Protein AF-A0A1N6TNN4-F1 (afdb_monomer)

Radius of gyration: 16.52 Å; Cα contacts (8 Å, |Δi|>4): 179; chains: 1; bounding box: 37×33×43 Å

Mean predicted aligned error: 4.68 Å

Solvent-accessible surface area (backbone atoms only — not comparable to full-atom values): 7191 Å² total; per-residue (Å²): 143,81,78,64,74,83,73,49,86,51,50,74,44,48,71,72,41,24,65,36,68,74,58,46,56,56,52,49,55,52,47,21,44,33,52,50,41,47,74,76,40,75,82,62,83,63,45,71,70,60,47,71,63,55,61,88,87,60,91,59,61,33,32,35,39,32,21,47,38,13,50,63,27,62,56,79,75,65,85,91,74,52,98,75,72,57,59,69,63,83,46,80,81,63,25,68,29,67,71,68,37,63,85,58,94,43,99,47,40,60,28,37,35,59,71,50,74,90,127

InterPro domains:
  IPR016288 1, 4-beta cellobiohydrolase [PF01341] (3-117)
  IPR016288 1, 4-beta cellobiohydrolase [PR00733] (8-18)
  IPR016288 1, 4-beta cellobiohydrolase [PR00733] (61-74)
  IPR016288 1, 4-beta cellobiohydrolase [PR00733] (85-105)
  IPR016288 1, 4-beta cellobiohydrolase [PR00733] (109-119)
  IPR016288 1, 4-beta cellobiohydrolase [PTHR34876] (3-117)
  IPR036434 1, 4-beta cellobiohydrolase superfamily [G3DSA:3.20.20.40] (1-118)
  IPR036434 1, 4-beta cellobiohydrolase superfamily [SSF51989] (3-117)

Foldseek 3Di:
DPDDVVPDLAEEDQQLFAAAPVVCLVVRLLVQLVVVCCVVPVVDPSDPVSSVPPDPPPPTRAYEYAQQFHQPHFDDDPPPPDPDQPRSPPHPDTDRGDDWDCPPVHPRHRIHYNNDDDD

Secondary structure (DSSP, 8-state):
--SSGGG-SEEEE-TT----HHHHHHHHHHHHHHHHHHHH-TT----HHHHHTSPTT--PPEEEEE-SS-TT-S--PPTTT-SS--TTSS-SSPPP-SPSBS--S-SSEEEEE--SPP-

Nearest PDB structures (foldseek):
  6fao-assembly1_A  TM=8.225E-01  e=4.804E-06  metagenome
  3rpt-assembly1_X  TM=8.140E-01  e=1.144E-05  Thermobifida fusca
  2bod-assembly1_X  TM=8.099E-01  e=1.001E-05  Thermobifida fusca
  2bof-assembly1_X  TM=8.111E-01  e=1.495E-05  Thermobifida fusca
  2boe-assembly1_X  TM=8.139E-01  e=1.598E-05  Thermobifida fusca

Sequence (119 aa):
MKGQVKRADGFYLNVADFQQTEELLRYEESLSRCLYLKTSDRASTCTGAELDAVPTGTPLTHFVIDTSRNGKGVWQPPEGKYADPQIWCKPPGPGVGRRPTTDTSNELADAFLWLRPRA

Structure (mmCIF, N/CA/C/O backbone):
data_AF-A0A1N6TNN4-F1
#
_entry.id   AF-A0A1N6TNN4-F1
#
loop_
_atom_site.group_PDB
_atom_site.id
_atom_site.type_symbol
_atom_site.label_atom_id
_atom_site.label_alt_id
_atom_site.label_comp_id
_atom_site.label_asym_id
_atom_site.label_entity_id
_atom_site.label_seq_id
_atom_site.pdbx_PDB_ins_code
_atom_site.Cartn_x
_atom_site.Cartn_y
_atom_site.Cartn_z
_atom_site.occupancy
_atom_site.B_iso_or_equiv
_atom_site.auth_seq_id
_atom_site.auth_comp_id
_atom_site.auth_asym_id
_atom_site.auth_atom_id
_atom_site.pdbx_PDB_model_num
ATOM 1 N N . MET A 1 1 ? -16.379 13.270 5.181 1.00 50.28 1 MET A N 1
ATOM 2 C CA . MET A 1 1 ? -16.333 11.789 5.162 1.00 50.28 1 MET A CA 1
ATOM 3 C C . MET A 1 1 ? -17.141 11.228 6.339 1.00 50.28 1 MET A C 1
ATOM 5 O O . MET A 1 1 ? -16.584 10.961 7.395 1.00 50.28 1 MET A O 1
ATOM 9 N N . LYS A 1 2 ? -18.475 11.138 6.232 1.00 46.00 2 LYS A N 1
ATOM 10 C CA . LYS A 1 2 ? -19.334 10.559 7.286 1.00 46.00 2 LYS A CA 1
ATOM 11 C C . LYS A 1 2 ? -19.999 9.287 6.741 1.00 46.00 2 LYS A C 1
ATOM 13 O O . LYS A 1 2 ? -20.636 9.337 5.698 1.00 46.00 2 LYS A O 1
ATOM 18 N N . GLY A 1 3 ? -19.814 8.164 7.436 1.00 53.44 3 GLY A N 1
ATOM 19 C CA . GLY A 1 3 ? -20.635 6.950 7.315 1.00 53.44 3 GLY A CA 1
ATOM 20 C C . GLY A 1 3 ? -20.102 5.810 6.440 1.00 53.44 3 GLY A C 1
ATOM 21 O O . GLY A 1 3 ? -20.225 4.661 6.840 1.00 53.44 3 GLY A O 1
ATOM 22 N N . GLN A 1 4 ? -19.501 6.080 5.278 1.00 64.44 4 GLN A N 1
ATOM 23 C CA . GLN A 1 4 ? -19.314 5.010 4.281 1.00 64.44 4 GLN A CA 1
ATOM 24 C C . GLN A 1 4 ? -18.076 4.127 4.491 1.00 64.44 4 GLN A C 1
ATOM 26 O O . GLN A 1 4 ? -18.184 2.920 4.311 1.00 64.44 4 GLN A O 1
ATOM 31 N N . VAL A 1 5 ? -16.943 4.694 4.924 1.00 75.50 5 VAL A N 1
ATOM 32 C CA . VAL A 1 5 ? -15.687 3.935 5.123 1.00 75.50 5 VAL A CA 1
ATOM 33 C C . VAL A 1 5 ? -15.833 2.854 6.196 1.00 75.50 5 VAL A C 1
ATOM 35 O O . VAL A 1 5 ? -15.261 1.787 6.059 1.00 75.50 5 VAL A O 1
ATOM 38 N N . LYS A 1 6 ? -16.679 3.071 7.213 1.00 76.94 6 LYS A N 1
ATOM 39 C CA . LYS A 1 6 ? -16.939 2.076 8.269 1.00 76.94 6 LYS A CA 1
ATOM 40 C C . LYS A 1 6 ? -17.654 0.807 7.779 1.00 76.94 6 LYS A C 1
ATOM 42 O O . LYS A 1 6 ? -17.812 -0.116 8.563 1.00 76.94 6 LYS A O 1
ATOM 47 N N . ARG A 1 7 ? -18.150 0.788 6.535 1.00 84.56 7 ARG A N 1
ATOM 48 C CA . ARG A 1 7 ? -18.769 -0.399 5.921 1.00 84.56 7 ARG A CA 1
ATOM 49 C C . ARG A 1 7 ? -17.789 -1.224 5.091 1.00 84.56 7 ARG A C 1
ATOM 51 O O . ARG A 1 7 ? -18.188 -2.267 4.597 1.00 84.56 7 ARG A O 1
ATOM 58 N N . ALA A 1 8 ? -16.585 -0.714 4.847 1.00 87.94 8 ALA A N 1
ATOM 59 C CA . ALA A 1 8 ? -15.566 -1.458 4.130 1.00 87.94 8 ALA A CA 1
ATOM 60 C C . ALA A 1 8 ? -14.846 -2.378 5.118 1.00 87.94 8 ALA A C 1
ATOM 62 O O . ALA A 1 8 ? -14.441 -1.920 6.186 1.00 87.94 8 ALA A O 1
ATOM 63 N N . ASP A 1 9 ? -14.674 -3.644 4.747 1.00 90.94 9 ASP A N 1
ATOM 64 C CA . ASP A 1 9 ? -13.891 -4.605 5.534 1.00 90.94 9 ASP A CA 1
ATOM 65 C C . ASP A 1 9 ? -12.389 -4.282 5.486 1.00 90.94 9 ASP A C 1
ATOM 67 O O . ASP A 1 9 ? -11.646 -4.558 6.422 1.00 90.94 9 ASP A O 1
ATOM 71 N N . GLY A 1 10 ? -11.954 -3.634 4.406 1.00 93.69 10 GLY A N 1
ATOM 72 C CA . GLY A 1 10 ? -10.573 -3.249 4.175 1.00 93.69 10 GLY A CA 1
ATOM 73 C C . GLY A 1 10 ? -10.428 -2.420 2.907 1.00 93.69 10 GLY A C 1
ATOM 74 O O . GLY A 1 10 ? -11.401 -1.875 2.372 1.00 93.69 10 GLY A O 1
ATOM 75 N N . PHE A 1 11 ? -9.203 -2.328 2.409 1.00 95.06 11 PHE A N 1
ATOM 76 C CA . PHE A 1 11 ? -8.883 -1.633 1.166 1.00 95.06 11 PHE A CA 1
ATOM 77 C C . PHE A 1 11 ? -7.783 -2.372 0.389 1.00 95.06 11 PHE A C 1
ATOM 79 O O . PHE A 1 11 ? -7.188 -3.327 0.881 1.00 95.06 11 PHE A O 1
ATOM 86 N N . TYR A 1 12 ? -7.549 -1.978 -0.861 1.00 95.00 12 TYR A N 1
ATOM 87 C CA . TYR A 1 12 ? -6.540 -2.599 -1.719 1.00 95.00 12 TYR A CA 1
ATOM 88 C C . TYR A 1 12 ? -5.695 -1.542 -2.419 1.00 95.00 12 TYR A C 1
ATOM 90 O O . TYR A 1 12 ? -6.196 -0.460 -2.746 1.00 95.00 12 TYR A O 1
ATOM 98 N N . LEU A 1 13 ? -4.424 -1.850 -2.673 1.00 93.88 13 LEU A N 1
ATOM 99 C CA . LEU A 1 13 ? -3.507 -0.958 -3.384 1.00 93.88 13 LEU A CA 1
ATOM 100 C C . LEU A 1 13 ? -2.798 -1.659 -4.537 1.00 93.88 13 LEU A C 1
ATOM 102 O O . LEU A 1 13 ? -2.853 -2.879 -4.713 1.00 93.88 13 LEU A O 1
ATOM 106 N N . ASN A 1 14 ? -2.113 -0.829 -5.326 1.00 96.00 14 ASN A N 1
ATOM 107 C CA . ASN A 1 14 ? -1.215 -1.230 -6.402 1.00 96.00 14 ASN A CA 1
ATOM 108 C C . ASN A 1 14 ? -1.907 -1.970 -7.557 1.00 96.00 14 ASN A C 1
ATOM 110 O O . ASN A 1 14 ? -1.242 -2.582 -8.396 1.00 96.00 14 ASN A O 1
ATOM 114 N N . VAL A 1 15 ? -3.244 -1.909 -7.622 1.00 94.19 15 VAL A N 1
ATOM 115 C CA . VAL A 1 15 ? -4.016 -2.551 -8.688 1.00 94.19 15 VAL A CA 1
ATOM 116 C C . VAL A 1 15 ? -3.578 -2.003 -10.025 1.00 94.19 15 VAL A C 1
ATOM 118 O O . VAL A 1 15 ? -3.729 -0.818 -10.312 1.00 94.19 15 VAL A O 1
ATOM 121 N N . ALA A 1 16 ? -3.071 -2.905 -10.859 1.00 90.06 16 ALA A N 1
ATOM 122 C CA . ALA A 1 16 ? -2.524 -2.547 -12.154 1.00 90.06 16 ALA A CA 1
ATOM 123 C C . ALA A 1 16 ? -1.419 -1.463 -12.097 1.00 90.06 16 ALA A C 1
ATOM 125 O O . ALA A 1 16 ? -1.210 -0.763 -13.093 1.00 90.06 16 ALA A O 1
ATOM 126 N N . ASP A 1 17 ? -0.608 -1.460 -11.038 1.00 92.94 17 ASP A N 1
ATOM 127 C CA . ASP A 1 17 ? 0.593 -0.627 -10.893 1.00 92.94 17 ASP A CA 1
ATOM 128 C C . ASP A 1 17 ? 1.842 -1.502 -10.589 1.00 92.94 17 ASP A C 1
ATOM 130 O O . ASP A 1 17 ? 1.815 -2.719 -10.827 1.00 92.94 17 ASP A O 1
ATOM 134 N N . PHE A 1 18 ? 2.964 -0.888 -10.191 1.00 94.62 18 PHE A N 1
ATOM 135 C CA . PHE A 1 18 ? 4.305 -1.486 -10.132 1.00 94.62 18 PHE A CA 1
ATOM 136 C C . PHE A 1 18 ? 5.091 -1.134 -8.855 1.00 94.62 18 PHE A C 1
ATOM 138 O O . PHE A 1 18 ? 6.275 -1.456 -8.782 1.00 94.62 18 PHE A O 1
ATOM 145 N N . GLN A 1 19 ? 4.479 -0.496 -7.851 1.00 95.25 19 GLN A N 1
ATOM 146 C CA . GLN A 1 19 ? 5.161 -0.085 -6.612 1.00 95.25 19 GLN A CA 1
ATOM 147 C C . GLN A 1 19 ? 5.702 -1.298 -5.839 1.00 95.25 19 GLN A C 1
ATOM 149 O O . GLN A 1 19 ? 5.055 -2.351 -5.806 1.00 95.25 19 GLN A O 1
ATOM 154 N N . GLN A 1 20 ? 6.884 -1.183 -5.220 1.00 95.25 20 GLN A N 1
ATOM 155 C CA . GLN A 1 20 ? 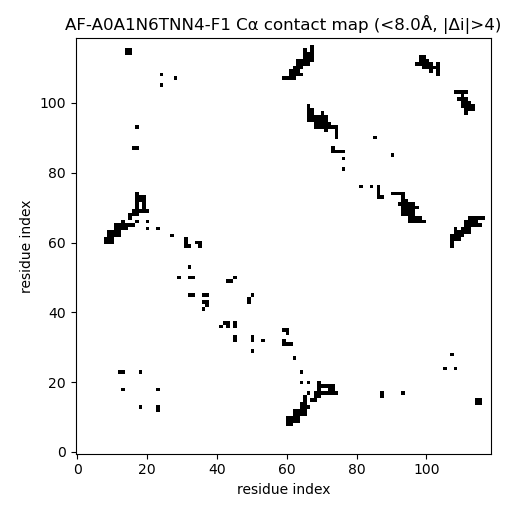7.505 -2.321 -4.530 1.00 95.25 20 GLN A CA 1
ATOM 156 C C . GLN A 1 20 ? 6.687 -2.757 -3.310 1.00 95.25 20 GLN A C 1
ATOM 158 O O . GLN A 1 20 ? 6.097 -1.937 -2.610 1.00 95.25 20 GLN A O 1
ATOM 163 N N . THR A 1 21 ? 6.680 -4.063 -3.029 1.00 96.00 21 THR A N 1
ATOM 164 C CA . THR A 1 21 ? 5.848 -4.633 -1.952 1.00 96.00 21 THR A CA 1
ATOM 165 C C . THR A 1 21 ? 6.242 -4.063 -0.590 1.00 96.00 21 THR A C 1
ATOM 167 O O . THR A 1 21 ? 5.389 -3.734 0.222 1.00 96.00 21 THR A O 1
ATOM 170 N N . GLU A 1 22 ? 7.536 -3.889 -0.347 1.00 95.44 22 GLU A N 1
ATOM 171 C CA . GLU A 1 22 ? 8.081 -3.385 0.912 1.00 95.44 22 GLU A CA 1
ATOM 172 C C . GLU A 1 22 ? 7.737 -1.906 1.142 1.00 95.44 22 GLU A C 1
ATOM 174 O O . GLU A 1 22 ? 7.565 -1.480 2.283 1.00 95.44 22 GLU A O 1
ATOM 179 N N . GLU A 1 23 ? 7.644 -1.116 0.070 1.00 95.88 23 GLU A N 1
ATOM 180 C CA . GLU A 1 23 ? 7.210 0.284 0.130 1.00 95.88 23 GLU A CA 1
ATOM 181 C C . GLU A 1 23 ? 5.712 0.383 0.406 1.00 95.88 23 GLU A C 1
ATOM 183 O O . GLU A 1 23 ? 5.300 1.175 1.254 1.00 95.88 23 GLU A O 1
ATOM 188 N N . LEU A 1 24 ? 4.922 -0.466 -0.255 1.00 97.25 24 LEU A N 1
ATOM 189 C CA . LEU A 1 24 ? 3.480 -0.551 -0.054 1.00 97.25 24 LEU A CA 1
ATOM 190 C C . LEU A 1 24 ? 3.143 -0.939 1.384 1.00 97.25 24 LEU A C 1
ATOM 192 O O . LEU A 1 24 ? 2.412 -0.196 2.023 1.00 97.25 24 LEU A O 1
ATOM 196 N N . LEU A 1 25 ? 3.781 -1.971 1.945 1.00 97.25 25 LEU A N 1
ATOM 197 C CA . LEU A 1 25 ? 3.554 -2.386 3.336 1.00 97.25 25 LEU A CA 1
ATOM 198 C C . LEU A 1 25 ? 3.733 -1.229 4.337 1.00 97.25 25 LEU A C 1
ATOM 200 O O . LEU A 1 25 ? 2.904 -1.040 5.224 1.00 97.25 25 LEU A O 1
ATOM 204 N N . ARG A 1 26 ? 4.786 -0.411 4.178 1.00 96.00 26 ARG A N 1
ATOM 205 C CA . ARG A 1 26 ? 5.027 0.763 5.043 1.00 96.00 26 ARG A CA 1
ATOM 206 C C . ARG A 1 26 ? 3.978 1.856 4.843 1.00 96.00 26 ARG A C 1
ATOM 208 O O . ARG A 1 26 ? 3.505 2.466 5.807 1.00 96.00 26 ARG A O 1
ATOM 215 N N . TYR A 1 27 ? 3.648 2.136 3.585 1.00 96.62 27 TYR A N 1
ATOM 216 C CA . TYR A 1 27 ? 2.656 3.146 3.240 1.00 96.62 27 TYR A CA 1
ATOM 217 C C . TYR A 1 27 ? 1.258 2.756 3.733 1.00 96.62 27 TYR A C 1
ATOM 219 O O . TYR A 1 27 ? 0.533 3.593 4.262 1.00 96.62 27 TYR A O 1
ATOM 227 N N . GLU A 1 28 ? 0.889 1.485 3.619 1.00 95.00 28 GLU A N 1
ATOM 228 C CA . GLU A 1 28 ? -0.427 0.968 3.986 1.00 95.00 28 GLU A CA 1
ATOM 229 C C . GLU A 1 28 ? -0.621 0.894 5.495 1.00 95.00 28 GLU A C 1
ATOM 231 O O . GLU A 1 28 ? -1.692 1.239 5.991 1.00 95.00 28 GLU A O 1
ATOM 236 N N . GLU A 1 29 ? 0.421 0.552 6.248 1.00 95.94 29 GLU A N 1
ATOM 237 C CA . GLU A 1 29 ? 0.404 0.668 7.706 1.00 95.94 29 GLU A CA 1
ATOM 238 C C . GLU A 1 29 ? 0.170 2.131 8.134 1.00 95.94 29 GLU A C 1
ATOM 240 O O . GLU A 1 29 ? -0.679 2.422 8.982 1.00 95.94 29 GLU A O 1
ATOM 245 N N . SER A 1 30 ? 0.843 3.076 7.468 1.00 96.81 30 SER A N 1
ATOM 246 C CA . SER A 1 30 ? 0.655 4.517 7.686 1.00 96.81 30 SER A CA 1
ATOM 247 C C . SER A 1 30 ? -0.759 4.980 7.314 1.00 96.81 30 SER A C 1
ATOM 249 O O . SER A 1 30 ? -1.381 5.755 8.046 1.00 96.81 30 SER A O 1
ATOM 251 N N . LEU A 1 31 ? -1.309 4.480 6.205 1.00 96.00 31 LEU A N 1
ATOM 252 C CA . LEU A 1 31 ? -2.669 4.783 5.769 1.00 96.00 31 LEU A CA 1
ATOM 253 C C . LEU A 1 31 ? -3.708 4.217 6.742 1.00 96.00 31 LEU A C 1
ATOM 255 O O . LEU A 1 31 ? -4.660 4.915 7.084 1.00 96.00 31 LEU A O 1
ATOM 259 N N . SER A 1 32 ? -3.503 3.002 7.247 1.00 96.19 32 SER A N 1
ATOM 260 C CA . SER A 1 32 ? -4.389 2.356 8.221 1.00 96.19 32 SER A CA 1
ATOM 261 C C . SER A 1 32 ? -4.447 3.149 9.530 1.00 96.19 32 SER A C 1
ATOM 263 O O . SER A 1 32 ? -5.533 3.427 10.047 1.00 96.19 32 SER A O 1
ATOM 265 N N . ARG A 1 33 ? -3.291 3.620 10.017 1.00 96.81 33 ARG A N 1
ATOM 266 C CA . ARG A 1 33 ? -3.195 4.560 11.147 1.00 96.81 33 ARG A CA 1
ATOM 267 C C . ARG A 1 33 ? -3.910 5.882 10.862 1.00 96.81 33 ARG A C 1
ATOM 269 O O . ARG A 1 33 ? -4.685 6.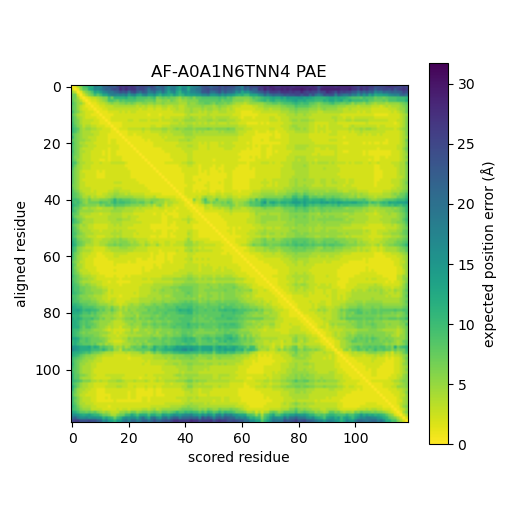356 11.691 1.00 96.81 33 ARG A O 1
ATOM 276 N N . CYS A 1 34 ? -3.717 6.457 9.676 1.00 95.62 34 CYS A N 1
ATOM 277 C CA . CYS A 1 34 ? -4.392 7.691 9.277 1.00 95.62 34 CYS A CA 1
ATOM 278 C C . CYS A 1 34 ? -5.919 7.529 9.224 1.00 95.62 34 CYS A C 1
ATOM 280 O O . CYS A 1 34 ? -6.653 8.397 9.694 1.00 95.62 34 CYS A O 1
ATOM 282 N N . LEU A 1 35 ? -6.419 6.409 8.694 1.00 93.69 35 LEU A N 1
ATOM 283 C CA . LEU A 1 35 ? -7.848 6.095 8.674 1.00 93.69 35 LEU A CA 1
ATOM 284 C C . LEU A 1 35 ? -8.406 5.998 10.096 1.00 93.69 35 LEU A C 1
ATOM 286 O O . LEU A 1 35 ? -9.444 6.601 10.382 1.00 93.69 35 LEU A O 1
ATOM 290 N N . TYR A 1 36 ? -7.699 5.324 11.006 1.00 93.75 36 TYR A N 1
ATOM 291 C C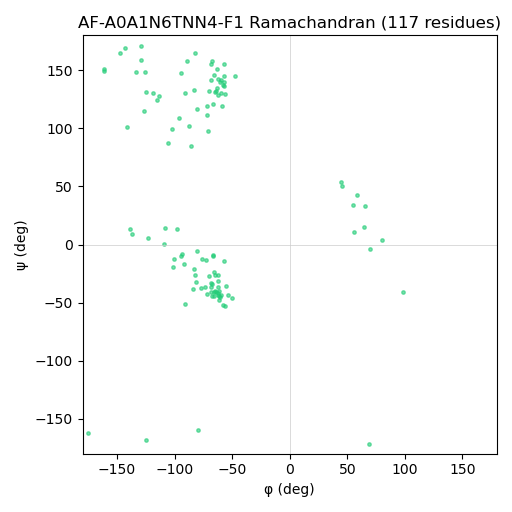A . TYR A 1 36 ? -8.068 5.289 12.420 1.00 93.75 36 TYR A CA 1
ATOM 292 C C . TYR A 1 36 ? -8.178 6.703 13.009 1.00 93.75 36 TYR A C 1
ATOM 294 O O . TYR A 1 36 ? -9.239 7.070 13.523 1.00 93.75 36 TYR A O 1
ATOM 302 N N . LEU A 1 37 ? -7.142 7.533 12.849 1.00 94.81 37 LEU A N 1
ATOM 303 C CA . LEU A 1 37 ? -7.143 8.912 13.339 1.00 94.81 37 LEU A CA 1
ATOM 304 C C . LEU A 1 37 ? -8.302 9.712 12.747 1.00 94.81 37 LEU A C 1
ATOM 306 O O . LEU A 1 37 ? -9.115 10.230 13.497 1.00 94.81 37 LEU A O 1
ATOM 310 N N . LYS A 1 38 ? -8.472 9.720 11.422 1.00 92.62 38 LYS A N 1
ATOM 311 C CA . LYS A 1 38 ? -9.542 10.464 10.733 1.00 92.62 38 LYS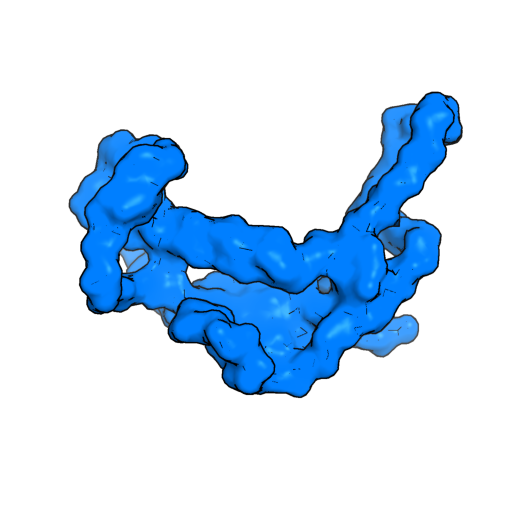 A CA 1
ATOM 312 C C . LYS A 1 38 ? -10.951 10.007 11.107 1.00 92.62 38 LYS A C 1
ATOM 314 O O . LYS A 1 38 ? -11.906 10.781 10.966 1.00 92.62 38 LYS A O 1
ATOM 319 N N . THR A 1 39 ? -11.123 8.755 11.529 1.00 89.38 39 THR A N 1
ATOM 320 C CA . THR A 1 39 ? -12.424 8.249 11.996 1.00 89.38 39 THR A CA 1
ATOM 321 C C . THR A 1 39 ? -12.718 8.603 13.453 1.00 89.38 39 THR A C 1
ATOM 323 O O . THR A 1 39 ? -13.902 8.733 13.788 1.00 89.38 39 THR A O 1
ATOM 326 N N . SER A 1 40 ? -11.679 8.812 14.265 1.00 88.69 40 SER A N 1
ATOM 327 C CA . SER A 1 40 ? -11.750 9.180 15.685 1.00 88.69 40 SER A CA 1
ATOM 328 C C . SER A 1 40 ? -11.755 10.699 15.894 1.00 88.69 40 SER A C 1
ATOM 330 O O . SER A 1 40 ? -12.662 11.238 16.524 1.00 88.69 40 SER A O 1
ATOM 332 N N . ASP A 1 41 ? -10.802 11.396 15.282 1.00 87.56 41 ASP A N 1
ATOM 333 C CA . ASP A 1 41 ? -10.682 12.846 15.211 1.00 87.56 41 ASP A CA 1
ATOM 334 C C . ASP A 1 41 ? -10.555 13.300 13.749 1.00 87.56 41 ASP A C 1
ATOM 336 O O . ASP A 1 41 ? -9.574 13.054 13.045 1.00 87.56 41 ASP A O 1
ATOM 340 N N . ARG A 1 42 ? -11.564 14.034 13.276 1.00 80.75 42 ARG A N 1
ATOM 341 C CA . ARG A 1 42 ? -11.586 14.517 11.890 1.00 80.75 42 ARG A CA 1
ATOM 342 C C . ARG A 1 42 ? -10.602 15.658 11.623 1.00 80.75 42 ARG A C 1
ATOM 344 O O . ARG A 1 42 ? -10.402 15.970 10.448 1.00 80.75 42 ARG A O 1
ATOM 351 N N . ALA A 1 43 ? -10.040 16.280 12.661 1.00 90.69 43 ALA A N 1
ATOM 352 C CA . ALA A 1 43 ? -9.081 17.374 12.540 1.00 90.69 43 ALA A CA 1
ATOM 353 C C . ALA A 1 43 ? -7.638 16.901 12.297 1.00 90.69 43 ALA A C 1
ATOM 355 O O . ALA A 1 43 ? -6.861 17.678 11.746 1.00 90.69 43 ALA A O 1
ATOM 356 N N . SER A 1 44 ? -7.299 15.647 12.635 1.00 94.00 44 SER A N 1
ATOM 357 C CA . SER A 1 44 ? -5.974 15.052 12.380 1.00 94.00 44 SER A CA 1
ATOM 358 C C . SER A 1 44 ? -5.511 15.307 10.948 1.00 94.00 44 SER A C 1
ATOM 360 O O . SER A 1 44 ? -6.320 15.299 10.019 1.00 94.00 44 SER A O 1
ATOM 362 N N . THR A 1 45 ? -4.212 15.511 10.743 1.00 95.62 45 THR A N 1
ATOM 363 C CA . THR A 1 45 ? -3.617 15.710 9.408 1.00 95.62 45 THR A CA 1
ATOM 364 C C . THR A 1 45 ? -2.771 14.526 8.943 1.00 95.62 45 THR A C 1
ATOM 366 O O . THR A 1 45 ? -2.293 14.532 7.812 1.00 95.62 45 THR A O 1
ATOM 369 N N . CYS A 1 46 ? -2.683 13.480 9.766 1.00 95.94 46 CYS A N 1
ATOM 370 C CA . CYS A 1 46 ? -1.905 12.266 9.554 1.00 95.94 46 CYS A CA 1
ATOM 371 C C . CYS A 1 46 ? -0.409 12.545 9.368 1.00 95.94 46 CYS A C 1
ATOM 373 O O . CYS A 1 46 ? 0.233 11.977 8.485 1.00 95.94 46 CYS A O 1
ATOM 375 N N . THR A 1 47 ? 0.146 13.446 10.186 1.00 97.06 47 THR A N 1
ATOM 376 C CA . THR A 1 47 ? 1.600 13.678 10.218 1.00 97.06 47 THR A CA 1
ATOM 377 C C . THR A 1 47 ? 2.329 12.462 10.780 1.00 97.06 47 THR A C 1
ATOM 379 O O . THR A 1 47 ? 1.745 11.701 11.544 1.00 97.06 47 THR A O 1
ATOM 382 N N . GLY A 1 48 ? 3.621 12.305 10.472 1.00 95.88 48 GLY A N 1
ATOM 383 C CA . GLY A 1 48 ? 4.429 11.210 11.029 1.00 95.88 48 GLY A CA 1
ATOM 384 C C . GLY A 1 48 ? 4.314 11.104 12.554 1.00 95.88 48 GLY A C 1
ATOM 385 O O . GLY A 1 48 ? 3.998 10.039 13.060 1.00 95.88 48 GLY A O 1
ATOM 386 N N . ALA A 1 49 ? 4.405 12.231 13.270 1.00 96.69 49 ALA A N 1
ATOM 387 C CA . ALA A 1 49 ? 4.251 12.261 14.726 1.00 96.69 49 ALA A CA 1
ATOM 388 C C . ALA A 1 49 ? 2.857 11.811 15.210 1.00 96.69 49 ALA A C 1
ATOM 390 O O . ALA A 1 49 ? 2.751 11.161 16.245 1.00 96.69 49 ALA A O 1
ATOM 391 N N . GLU A 1 50 ? 1.787 12.141 14.477 1.00 96.94 50 GLU A N 1
ATOM 392 C CA . GLU A 1 50 ? 0.441 11.645 14.792 1.00 96.94 50 GLU A CA 1
ATOM 393 C C . GLU A 1 50 ? 0.327 10.132 14.553 1.00 96.94 50 GLU A C 1
ATOM 395 O O . GLU A 1 50 ? -0.291 9.434 15.354 1.00 96.94 50 GLU A O 1
ATOM 400 N N . LEU A 1 51 ? 0.918 9.623 13.465 1.00 97.19 51 LEU A N 1
ATOM 401 C CA . LEU A 1 51 ? 0.916 8.193 13.149 1.00 97.19 51 LEU A CA 1
ATOM 402 C C . LEU A 1 51 ? 1.722 7.397 14.184 1.00 97.19 51 LEU A C 1
ATOM 404 O O . LEU A 1 51 ? 1.237 6.380 14.673 1.00 97.19 51 LEU A O 1
ATOM 408 N N . ASP A 1 52 ? 2.899 7.888 14.567 1.00 96.56 52 ASP A N 1
ATOM 409 C CA . ASP A 1 52 ? 3.772 7.261 15.566 1.00 96.56 52 ASP A CA 1
ATOM 410 C C . ASP A 1 52 ? 3.135 7.241 16.967 1.00 96.56 52 ASP A C 1
ATOM 412 O O . ASP A 1 52 ? 3.437 6.370 17.781 1.00 96.56 52 ASP A O 1
ATOM 416 N N . ALA A 1 53 ? 2.224 8.178 17.250 1.00 96.19 53 ALA A N 1
ATOM 417 C CA . ALA A 1 53 ? 1.480 8.241 18.506 1.00 96.19 53 ALA A CA 1
ATOM 418 C C . ALA A 1 53 ? 0.276 7.280 18.566 1.00 96.19 53 ALA A C 1
ATOM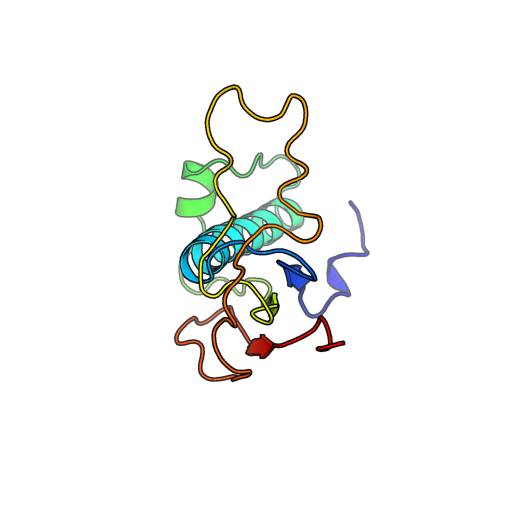 420 O O . ALA A 1 53 ? -0.363 7.177 19.618 1.00 96.19 53 ALA A O 1
ATOM 421 N N . VAL A 1 54 ? -0.064 6.580 17.474 1.00 96.00 54 VAL A N 1
ATOM 422 C CA . VAL A 1 54 ? -1.135 5.572 17.485 1.00 96.00 54 VAL A CA 1
ATOM 423 C C . VAL A 1 54 ? -0.711 4.396 18.377 1.00 96.00 54 VAL A C 1
ATOM 425 O O . VAL A 1 54 ? 0.298 3.754 18.083 1.00 96.00 54 VAL A O 1
ATOM 428 N N . PRO A 1 55 ? -1.468 4.067 19.444 1.00 95.44 55 PRO A N 1
ATOM 429 C CA . PRO A 1 55 ? -1.070 3.017 20.375 1.00 95.44 55 PRO A CA 1
ATOM 430 C C . PRO A 1 55 ? -0.912 1.646 19.711 1.00 95.44 55 PRO A C 1
ATOM 432 O O . PRO A 1 55 ? -1.734 1.240 18.883 1.00 95.44 55 PRO A O 1
ATOM 435 N N . THR A 1 56 ? 0.097 0.889 20.140 1.00 92.88 56 THR A N 1
ATOM 436 C CA . THR A 1 56 ? 0.256 -0.522 19.767 1.00 92.88 56 THR A CA 1
ATOM 437 C C . THR A 1 56 ? -0.980 -1.331 20.167 1.00 92.88 56 THR A C 1
ATOM 439 O O . THR A 1 56 ? -1.546 -1.122 21.238 1.00 92.88 56 THR A O 1
ATOM 442 N N . GLY A 1 57 ? -1.402 -2.263 19.309 1.00 91.88 57 GLY A N 1
ATOM 443 C CA . GLY A 1 57 ? -2.605 -3.076 19.525 1.00 91.88 57 GLY A CA 1
ATOM 444 C C . GLY A 1 57 ? -3.919 -2.372 19.168 1.00 91.88 57 GLY A C 1
ATOM 445 O O . GLY A 1 57 ? -4.988 -2.947 19.363 1.00 91.88 57 GLY A O 1
ATOM 446 N N . THR A 1 58 ? -3.866 -1.148 18.629 1.00 94.62 58 THR A N 1
ATOM 447 C CA . THR A 1 58 ? -5.046 -0.507 18.035 1.00 94.62 58 THR A CA 1
ATOM 448 C C . THR A 1 58 ? -5.573 -1.379 16.886 1.00 94.62 58 THR A C 1
ATOM 450 O O . THR A 1 58 ? -4.784 -1.747 16.015 1.00 94.62 58 THR A O 1
ATOM 453 N N . PRO A 1 59 ? -6.881 -1.695 16.833 1.00 92.94 59 PRO A N 1
ATOM 454 C CA . PRO A 1 59 ? -7.461 -2.417 15.707 1.00 92.94 59 PRO A CA 1
ATOM 455 C C . PRO A 1 59 ? -7.510 -1.493 14.485 1.00 92.94 59 PRO A C 1
ATOM 457 O O . PRO A 1 59 ? -8.393 -0.640 14.359 1.00 92.94 59 PRO A O 1
ATOM 460 N N . LEU A 1 60 ? -6.518 -1.631 13.611 1.00 95.12 60 LEU A N 1
ATOM 461 C CA . LEU A 1 60 ? -6.400 -0.867 12.374 1.00 95.12 60 LEU A CA 1
ATOM 462 C C . LEU A 1 60 ? -7.122 -1.585 11.228 1.00 95.12 60 LEU A C 1
ATOM 464 O O . LEU A 1 60 ? -7.375 -2.783 11.289 1.00 95.12 60 LEU A O 1
ATOM 468 N N . THR A 1 61 ? -7.492 -0.845 10.185 1.00 95.25 61 THR A N 1
ATOM 469 C CA . THR A 1 61 ? -8.115 -1.427 8.987 1.00 95.25 61 THR A CA 1
ATOM 470 C C . THR A 1 61 ? -7.092 -2.249 8.202 1.00 95.25 61 THR A C 1
ATOM 472 O O . THR A 1 61 ? -6.003 -1.754 7.933 1.00 95.25 61 THR A O 1
ATOM 475 N N . HIS A 1 62 ? -7.455 -3.471 7.817 1.00 96.75 62 HIS A N 1
ATOM 476 C CA . HIS A 1 62 ? -6.601 -4.373 7.042 1.00 96.75 62 HIS A CA 1
ATOM 477 C C . HIS A 1 62 ? -6.640 -4.065 5.537 1.00 96.75 62 HIS A C 1
ATOM 479 O O . HIS A 1 62 ? -7.527 -3.353 5.043 1.00 96.75 62 HIS A O 1
ATOM 485 N N . PHE A 1 63 ? -5.673 -4.610 4.799 1.00 97.62 63 PHE A N 1
ATOM 486 C CA . PHE A 1 63 ? -5.539 -4.386 3.363 1.00 97.62 63 PHE A CA 1
ATOM 487 C C . PHE A 1 63 ? -4.974 -5.586 2.595 1.00 97.62 63 PHE A 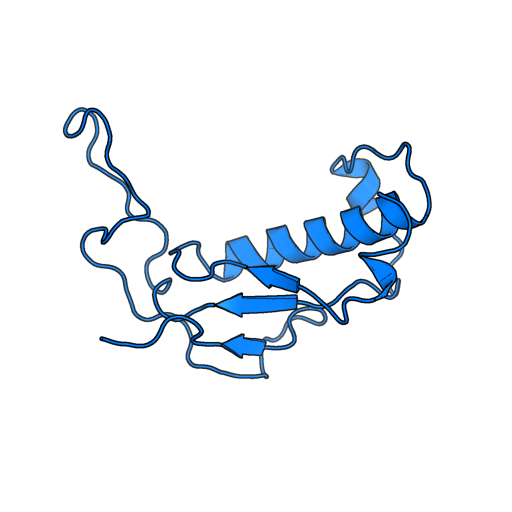C 1
ATOM 489 O O . PHE A 1 63 ? -4.393 -6.513 3.156 1.00 97.62 63 PHE A O 1
ATOM 496 N N . VAL A 1 64 ? -5.122 -5.542 1.268 1.00 97.88 64 VAL A N 1
ATOM 497 C CA . VAL A 1 64 ? -4.504 -6.490 0.327 1.00 97.88 64 VAL A CA 1
ATOM 498 C C . VAL A 1 64 ? -3.690 -5.761 -0.740 1.00 97.88 64 VAL A C 1
ATOM 500 O O . VAL A 1 64 ? -4.061 -4.675 -1.187 1.00 97.88 64 VAL A O 1
ATOM 503 N N . ILE A 1 65 ? -2.613 -6.393 -1.214 1.00 97.69 65 ILE A N 1
ATOM 504 C CA . ILE A 1 65 ? -1.713 -5.802 -2.217 1.00 97.69 65 ILE A CA 1
ATOM 505 C C . ILE A 1 65 ? -1.788 -6.567 -3.538 1.00 97.69 65 ILE A C 1
ATOM 507 O O . ILE A 1 65 ? -1.553 -7.779 -3.574 1.00 97.69 65 ILE A O 1
ATOM 511 N N . ASP A 1 66 ? -2.023 -5.861 -4.650 1.00 97.31 66 ASP A N 1
ATOM 512 C CA . ASP A 1 66 ? -1.770 -6.424 -5.980 1.00 97.31 66 ASP A CA 1
ATOM 513 C C . ASP A 1 66 ? -0.256 -6.514 -6.236 1.00 97.31 66 ASP A C 1
ATOM 515 O O . ASP A 1 66 ? 0.438 -5.512 -6.396 1.00 97.31 66 ASP A O 1
ATOM 519 N N . THR A 1 67 ? 0.264 -7.734 -6.301 1.00 96.56 67 THR A N 1
ATOM 520 C CA . THR A 1 67 ? 1.679 -8.046 -6.564 1.00 96.56 67 THR A CA 1
ATOM 521 C C . THR A 1 67 ? 1.889 -8.651 -7.955 1.00 96.56 67 THR A C 1
ATOM 523 O O . THR A 1 67 ? 2.949 -9.196 -8.264 1.00 96.56 67 THR A O 1
ATOM 526 N N . SER A 1 68 ? 0.891 -8.552 -8.839 1.00 95.06 68 SER A N 1
ATOM 527 C CA . SER A 1 68 ? 0.918 -9.181 -10.168 1.00 95.06 68 SER A CA 1
ATOM 528 C C . SER A 1 68 ? 2.127 -8.791 -11.023 1.00 95.06 68 SER A C 1
ATOM 530 O O . SER A 1 68 ? 2.627 -9.618 -11.790 1.00 95.06 68 SER A O 1
ATOM 532 N N . ARG A 1 69 ? 2.600 -7.540 -10.926 1.00 94.00 69 ARG A N 1
ATOM 533 C CA . ARG A 1 69 ? 3.599 -6.971 -11.854 1.00 94.00 69 ARG A CA 1
ATOM 534 C C . ARG A 1 69 ? 4.674 -6.110 -11.183 1.00 94.00 69 ARG A C 1
ATOM 536 O O . ARG A 1 69 ? 5.404 -5.410 -11.877 1.00 94.00 69 ARG A O 1
ATOM 543 N N . ASN A 1 70 ? 4.796 -6.153 -9.859 1.00 94.94 70 ASN A N 1
ATOM 544 C CA . ASN A 1 70 ? 5.670 -5.246 -9.110 1.00 94.94 70 ASN A CA 1
ATOM 545 C C . ASN A 1 70 ? 7.045 -5.823 -8.724 1.00 94.94 70 ASN A C 1
ATOM 547 O O . ASN A 1 70 ? 7.761 -5.224 -7.927 1.00 94.94 70 ASN A O 1
ATOM 551 N N . GLY A 1 71 ? 7.461 -6.957 -9.295 1.00 94.44 71 GLY A N 1
ATOM 552 C CA . GLY A 1 71 ? 8.683 -7.665 -8.879 1.00 94.44 71 GLY A CA 1
ATOM 553 C C . GLY A 1 71 ? 10.003 -6.939 -9.150 1.00 94.44 71 GLY A C 1
ATOM 554 O O . GLY A 1 71 ? 11.049 -7.392 -8.701 1.00 94.44 71 GLY A O 1
ATOM 555 N N . LYS A 1 72 ? 9.973 -5.832 -9.898 1.00 93.06 72 LYS A N 1
ATOM 556 C CA . LYS A 1 72 ? 11.134 -4.966 -10.165 1.00 93.06 72 LYS A CA 1
ATOM 557 C C . LYS A 1 72 ? 10.909 -3.511 -9.740 1.00 93.06 72 LYS A C 1
ATOM 559 O O . LYS A 1 72 ? 11.763 -2.671 -10.002 1.00 93.06 72 LYS A O 1
ATOM 564 N N . GLY A 1 73 ? 9.779 -3.220 -9.095 1.00 91.56 73 GLY A N 1
ATOM 565 C CA . GLY A 1 73 ? 9.385 -1.858 -8.761 1.00 91.56 73 GLY A CA 1
ATOM 566 C C . GLY A 1 73 ? 9.010 -1.003 -9.974 1.00 91.56 73 GLY A C 1
ATOM 567 O O . GLY A 1 73 ? 8.907 -1.480 -11.110 1.00 91.56 73 GLY A O 1
ATOM 568 N N . VAL A 1 74 ? 8.822 0.288 -9.704 1.00 92.06 74 VAL A N 1
ATOM 569 C CA . VAL A 1 74 ? 8.515 1.307 -10.708 1.00 92.06 74 VAL A CA 1
ATOM 570 C C . VAL A 1 74 ? 9.691 1.471 -11.662 1.00 92.06 74 VAL A C 1
ATOM 572 O O . VAL A 1 74 ? 10.836 1.655 -11.241 1.00 92.06 74 VAL A O 1
ATOM 575 N N . TRP A 1 75 ? 9.401 1.446 -12.961 1.00 92.81 75 TRP A N 1
ATOM 576 C CA . TRP A 1 75 ? 10.406 1.718 -13.978 1.00 92.81 75 TRP A CA 1
ATOM 577 C C . TRP A 1 75 ? 10.927 3.154 -13.874 1.00 92.81 75 TRP A C 1
ATOM 579 O O . TRP A 1 75 ? 10.150 4.105 -13.824 1.00 92.81 75 TRP A O 1
ATOM 589 N N . GLN A 1 76 ? 12.252 3.294 -13.894 1.00 92.56 76 GLN A N 1
ATOM 590 C CA . GLN A 1 76 ? 12.938 4.582 -13.876 1.00 92.56 76 GLN A CA 1
ATOM 591 C C . GLN A 1 76 ? 13.297 4.994 -15.314 1.00 92.56 76 GLN A C 1
ATOM 593 O O . GLN A 1 76 ? 14.162 4.358 -15.932 1.00 92.56 76 GLN A O 1
ATOM 598 N N . PRO A 1 77 ? 12.627 6.008 -15.892 1.00 92.31 77 PRO A N 1
ATOM 599 C CA . PRO A 1 77 ? 12.934 6.475 -17.236 1.00 92.31 77 PRO A CA 1
ATOM 600 C C . PRO A 1 77 ? 14.313 7.152 -17.274 1.00 92.31 77 PRO A C 1
ATOM 602 O O . PRO A 1 77 ? 14.654 7.887 -16.349 1.00 92.31 77 PRO A O 1
ATOM 605 N N . PRO A 1 78 ? 15.106 6.964 -18.347 1.00 93.62 78 PRO A N 1
ATOM 606 C CA . PRO A 1 78 ? 16.330 7.731 -18.538 1.00 93.62 78 PRO A CA 1
ATOM 607 C C . PRO A 1 78 ? 16.042 9.233 -18.575 1.00 93.62 78 PRO A C 1
ATOM 609 O O . PRO A 1 78 ? 15.094 9.672 -19.236 1.00 93.62 78 PRO A O 1
ATOM 612 N N . GLU A 1 79 ? 16.887 10.007 -17.899 1.00 94.38 79 GLU A N 1
ATOM 613 C CA . GLU A 1 79 ? 16.764 11.460 -17.820 1.00 94.38 79 GLU A CA 1
ATOM 614 C C . GLU A 1 79 ? 16.762 12.100 -19.218 1.00 94.38 79 GLU A C 1
ATOM 616 O O . GLU A 1 79 ? 17.511 11.698 -20.110 1.00 94.38 79 GLU A O 1
ATOM 621 N N . GLY A 1 80 ? 15.865 13.065 -19.432 1.00 94.06 80 GLY A N 1
ATOM 622 C CA . GLY A 1 80 ? 15.755 13.819 -20.684 1.00 94.06 80 GLY A CA 1
ATOM 623 C C . GLY A 1 80 ? 15.234 13.038 -21.898 1.00 94.06 80 GLY A C 1
ATOM 624 O O . GLY A 1 80 ? 15.034 13.636 -22.953 1.00 94.06 80 GLY A O 1
ATOM 625 N N . LYS A 1 81 ? 14.983 11.725 -21.789 1.00 93.69 81 LYS A N 1
ATOM 626 C CA . LYS A 1 81 ? 14.556 10.905 -22.936 1.00 93.69 81 LYS A CA 1
ATOM 627 C C . LYS A 1 81 ? 13.083 11.085 -23.303 1.00 93.69 81 LYS A C 1
ATOM 629 O O . LYS A 1 81 ? 12.736 11.032 -24.481 1.00 93.69 81 LYS A O 1
ATOM 634 N N . TYR A 1 82 ? 12.217 11.248 -22.308 1.00 91.38 82 TYR A N 1
ATOM 635 C CA . TYR A 1 82 ? 10.772 11.352 -22.499 1.00 91.38 82 TYR A CA 1
ATOM 636 C C . TYR A 1 82 ? 10.265 12.637 -21.852 1.00 91.38 82 TYR A C 1
ATOM 638 O O . TYR A 1 82 ? 10.574 12.896 -20.692 1.00 91.38 82 TYR A O 1
ATOM 646 N N . ALA A 1 83 ? 9.465 13.417 -22.585 1.00 93.19 83 ALA A N 1
ATOM 647 C CA . ALA A 1 83 ? 8.766 14.574 -22.018 1.00 93.19 83 ALA A CA 1
ATOM 648 C C . ALA A 1 83 ? 7.684 14.142 -21.013 1.00 93.19 83 ALA A C 1
ATOM 650 O O . ALA A 1 83 ? 7.467 14.808 -20.008 1.00 93.19 83 ALA A O 1
ATOM 651 N N . ASP A 1 84 ? 7.047 12.999 -21.281 1.00 91.56 84 ASP A N 1
ATOM 652 C CA . ASP A 1 84 ? 6.092 12.347 -20.395 1.00 91.56 84 ASP A CA 1
ATOM 653 C C . ASP A 1 84 ? 6.297 10.822 -20.467 1.00 91.56 84 ASP A C 1
ATOM 655 O O . ASP A 1 84 ? 5.917 10.187 -21.455 1.00 91.56 84 ASP A O 1
ATOM 659 N N . PRO A 1 85 ? 6.971 10.220 -19.473 1.00 88.75 85 PRO A N 1
ATOM 660 C CA . PRO A 1 85 ? 7.345 8.812 -19.513 1.00 88.75 85 PRO A CA 1
ATOM 661 C C . PRO A 1 85 ? 6.185 7.844 -19.240 1.00 88.75 85 PRO A C 1
ATOM 663 O O . PRO A 1 85 ? 6.371 6.652 -19.470 1.00 88.75 85 PRO A O 1
ATOM 666 N N . GLN A 1 86 ? 5.023 8.308 -18.748 1.00 90.44 86 GLN A N 1
ATOM 667 C CA . GLN A 1 86 ? 3.843 7.462 -18.492 1.00 90.44 86 GLN A CA 1
ATOM 668 C C . GLN A 1 86 ? 4.183 6.140 -17.763 1.00 90.44 86 GLN A C 1
ATOM 670 O O . GLN A 1 86 ? 3.787 5.055 -18.186 1.00 90.44 86 GLN A O 1
ATOM 675 N N . ILE A 1 87 ? 4.931 6.224 -16.654 1.00 89.94 87 ILE A N 1
ATOM 676 C CA . ILE A 1 87 ? 5.566 5.086 -15.946 1.00 89.94 87 ILE A CA 1
ATOM 677 C C . ILE A 1 87 ? 4.613 3.964 -15.484 1.00 89.94 87 ILE A C 1
ATOM 679 O O . ILE A 1 87 ? 5.060 2.868 -15.155 1.00 89.94 87 ILE A O 1
ATOM 683 N N . TRP A 1 88 ? 3.306 4.217 -15.486 1.00 85.12 88 TRP A N 1
ATOM 684 C CA . TRP A 1 88 ? 2.239 3.278 -15.135 1.00 85.12 88 TRP A CA 1
ATOM 685 C C . TRP A 1 88 ? 1.678 2.508 -16.353 1.00 85.12 88 TRP A C 1
ATOM 687 O O . TRP A 1 88 ? 1.011 1.481 -16.205 1.00 85.12 88 TRP A O 1
ATOM 697 N N . CYS A 1 89 ? 1.922 2.969 -17.583 1.00 88.31 89 CYS A N 1
ATOM 698 C CA . CYS A 1 89 ? 1.351 2.387 -18.795 1.00 88.31 89 CYS A CA 1
ATOM 699 C C . CYS A 1 89 ? 2.378 1.513 -19.523 1.00 88.31 89 CYS A C 1
ATOM 701 O O . CYS A 1 89 ? 3.217 2.009 -20.268 1.00 88.31 89 CYS A O 1
ATOM 703 N N . LYS A 1 90 ? 2.295 0.188 -19.328 1.00 85.75 90 LYS A N 1
ATOM 704 C CA . LYS A 1 90 ? 3.197 -0.807 -19.955 1.00 85.75 90 LYS A CA 1
ATOM 705 C C . LYS A 1 90 ? 4.686 -0.384 -19.905 1.00 85.75 90 LYS A C 1
ATOM 707 O O . LYS A 1 90 ? 5.341 -0.371 -20.951 1.00 85.75 90 LYS A O 1
ATOM 712 N N . PRO A 1 91 ? 5.233 -0.056 -18.719 1.00 88.25 91 PRO A N 1
ATOM 713 C CA . PRO A 1 91 ? 6.642 0.284 -18.607 1.00 88.25 91 PRO A CA 1
ATOM 714 C C . PRO A 1 91 ? 7.527 -0.866 -19.124 1.00 88.25 91 PRO A C 1
ATOM 716 O O . PRO A 1 91 ? 7.100 -2.025 -19.116 1.00 88.25 91 PRO A O 1
ATOM 719 N N . PRO A 1 92 ? 8.760 -0.591 -19.574 1.00 87.31 92 PRO A N 1
ATOM 720 C CA . PRO A 1 92 ? 9.716 -1.626 -19.939 1.00 87.31 92 PRO A CA 1
ATOM 721 C C . PRO A 1 92 ? 10.109 -2.517 -18.757 1.00 87.31 92 PRO A C 1
ATOM 723 O O . PRO A 1 92 ? 10.466 -2.046 -17.680 1.00 87.31 92 PRO A O 1
ATOM 726 N N . GLY A 1 93 ? 10.123 -3.828 -19.004 1.00 83.50 93 GLY A N 1
ATOM 727 C CA . GLY A 1 93 ? 10.716 -4.822 -18.112 1.00 83.50 93 GLY A CA 1
ATOM 728 C C . GLY A 1 93 ? 10.077 -5.026 -16.731 1.00 83.50 93 GLY A C 1
ATOM 729 O O . GLY A 1 93 ? 10.848 -5.372 -15.832 1.00 83.50 93 GLY A O 1
ATOM 730 N N . PRO A 1 94 ? 8.750 -4.885 -16.516 1.00 83.00 94 PRO A N 1
ATOM 731 C CA . PRO A 1 94 ? 8.145 -5.187 -15.227 1.00 83.00 94 PRO A CA 1
ATOM 732 C C . PRO A 1 94 ? 8.372 -6.660 -14.885 1.00 83.00 94 PRO A C 1
ATOM 734 O O . PRO A 1 94 ? 8.332 -7.539 -15.749 1.00 83.00 94 PRO A O 1
ATOM 737 N N . GLY A 1 95 ? 8.662 -6.926 -13.616 1.00 88.56 95 GLY A N 1
ATOM 738 C CA . GLY A 1 95 ? 8.836 -8.279 -13.100 1.00 88.56 95 GLY A CA 1
ATOM 739 C C . GLY A 1 95 ? 7.540 -8.800 -12.496 1.00 88.56 95 GLY A C 1
ATOM 740 O O . GLY A 1 95 ? 6.781 -8.037 -11.906 1.00 88.56 95 GLY A O 1
ATOM 741 N N . VAL A 1 96 ? 7.304 -10.108 -12.581 1.00 92.44 96 VAL A N 1
ATOM 742 C CA . VAL A 1 96 ? 6.278 -10.751 -11.747 1.00 92.44 96 VAL A CA 1
ATOM 743 C C . VAL A 1 96 ? 6.680 -10.570 -10.283 1.00 92.44 96 VAL A C 1
ATOM 745 O O . VAL A 1 96 ? 7.831 -10.834 -9.937 1.00 92.44 96 VAL A O 1
ATOM 748 N N . GLY A 1 97 ? 5.761 -10.075 -9.454 1.00 94.56 97 GLY A N 1
ATOM 749 C CA . GLY A 1 97 ? 5.997 -9.892 -8.024 1.00 94.56 97 GLY A CA 1
ATOM 750 C C . GLY A 1 97 ? 5.853 -11.182 -7.225 1.00 94.56 97 GLY A C 1
ATOM 751 O O . GLY A 1 97 ? 5.939 -12.294 -7.759 1.00 94.56 97 GLY A O 1
ATOM 752 N N . ARG A 1 98 ? 5.634 -11.034 -5.915 1.00 95.31 98 ARG A N 1
ATOM 753 C CA . ARG A 1 98 ? 5.374 -12.170 -5.020 1.00 95.31 98 ARG A CA 1
ATOM 754 C C . ARG A 1 98 ? 4.157 -12.955 -5.524 1.00 95.31 98 ARG A C 1
ATOM 756 O O . ARG A 1 98 ? 3.236 -12.388 -6.107 1.00 95.31 98 ARG A O 1
ATOM 763 N N . ARG A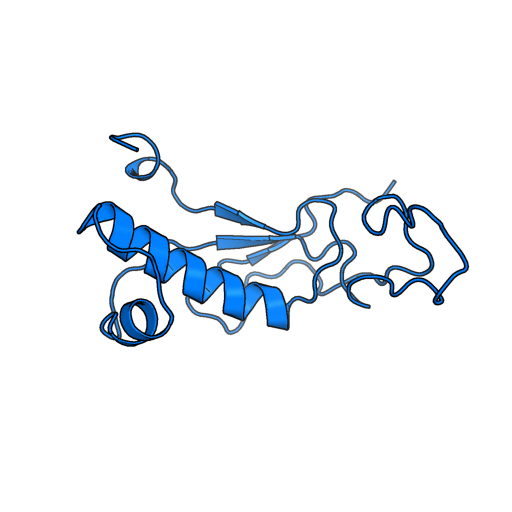 1 99 ? 4.163 -14.280 -5.357 1.00 95.88 99 ARG A N 1
ATOM 764 C CA . ARG A 1 99 ? 2.992 -15.101 -5.710 1.00 95.88 99 ARG A CA 1
ATOM 765 C C . ARG A 1 99 ? 1.843 -14.807 -4.745 1.00 95.88 99 ARG A C 1
ATOM 767 O O . ARG A 1 99 ? 2.126 -14.4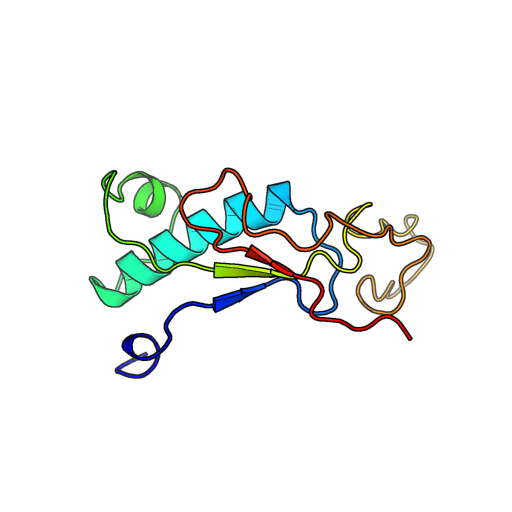27 -3.608 1.00 95.88 99 ARG A O 1
ATOM 774 N N . PRO A 1 100 ? 0.583 -15.034 -5.158 1.00 97.38 100 PRO A N 1
ATOM 775 C CA . PRO A 1 100 ? -0.535 -14.873 -4.253 1.00 97.38 100 PRO A CA 1
ATOM 776 C C . PRO A 1 100 ? -0.369 -15.745 -3.008 1.00 97.38 100 PRO A C 1
ATOM 778 O O . PRO A 1 100 ? -0.064 -16.933 -3.127 1.00 97.38 100 PRO A O 1
ATOM 781 N N . THR A 1 101 ? -0.521 -15.145 -1.832 1.00 97.81 101 THR A N 1
ATOM 782 C CA . THR A 1 101 ? -0.342 -15.802 -0.532 1.00 97.81 101 THR A CA 1
ATOM 783 C C . THR A 1 101 ? -1.032 -14.992 0.561 1.00 97.81 101 THR A C 1
ATOM 785 O O . THR A 1 101 ? -1.096 -13.767 0.467 1.00 97.81 101 THR A O 1
ATOM 788 N N . THR A 1 102 ? -1.515 -15.670 1.599 1.00 98.00 102 THR A N 1
ATOM 789 C CA . THR A 1 102 ? -1.959 -15.055 2.863 1.00 98.00 102 THR A CA 1
ATOM 790 C C . THR A 1 102 ? -0.840 -15.022 3.908 1.00 98.00 102 THR A C 1
ATOM 792 O O . THR A 1 102 ? -0.991 -14.425 4.964 1.00 98.00 102 THR A O 1
ATOM 795 N N . ASP A 1 103 ? 0.296 -15.668 3.631 1.00 97.31 103 ASP A N 1
ATOM 796 C CA . ASP A 1 103 ? 1.497 -15.593 4.463 1.00 97.31 103 ASP A CA 1
ATOM 797 C C . ASP A 1 103 ? 2.326 -14.367 4.056 1.00 97.31 103 ASP A C 1
ATOM 799 O O . ASP A 1 103 ? 3.189 -14.429 3.174 1.00 97.31 103 ASP A O 1
ATOM 803 N N . THR A 1 104 ? 1.972 -13.214 4.627 1.00 96.25 104 THR A N 1
ATOM 804 C CA . THR A 1 104 ? 2.551 -11.903 4.289 1.00 96.25 104 THR A CA 1
ATOM 805 C C . THR A 1 104 ? 3.608 -11.442 5.286 1.00 96.25 104 THR A C 1
ATOM 807 O O . THR A 1 104 ? 4.338 -10.494 4.988 1.00 96.25 104 THR A O 1
ATOM 810 N N . SER A 1 105 ? 3.716 -12.096 6.451 1.00 94.06 105 SER A N 1
ATOM 811 C CA . SER A 1 105 ? 4.484 -11.662 7.633 1.00 94.06 105 SER A CA 1
ATOM 812 C C . SER A 1 105 ? 4.136 -10.265 8.186 1.00 94.06 105 SER A C 1
ATOM 814 O O . SER A 1 105 ? 4.858 -9.757 9.041 1.00 94.06 105 SER A O 1
ATOM 816 N N . ASN A 1 106 ? 3.049 -9.638 7.722 1.00 95.38 106 ASN A N 1
ATOM 817 C CA . ASN A 1 106 ? 2.576 -8.337 8.197 1.00 95.38 106 ASN A CA 1
ATOM 818 C C . ASN A 1 106 ? 1.174 -8.502 8.796 1.00 95.38 106 ASN A C 1
ATOM 820 O O . ASN A 1 106 ? 0.301 -9.084 8.163 1.00 95.38 106 ASN A O 1
ATOM 824 N N . GLU A 1 107 ? 0.965 -7.981 10.005 1.00 94.31 107 GLU A N 1
ATOM 825 C CA . GLU A 1 107 ? -0.280 -8.179 10.763 1.00 94.31 107 GLU A CA 1
ATOM 826 C C . GLU A 1 107 ? -1.516 -7.533 10.114 1.00 94.31 107 GLU A C 1
ATOM 828 O O . GLU A 1 107 ? -2.629 -7.975 10.377 1.00 94.31 107 GLU A O 1
ATOM 833 N N . LEU A 1 108 ? -1.329 -6.509 9.27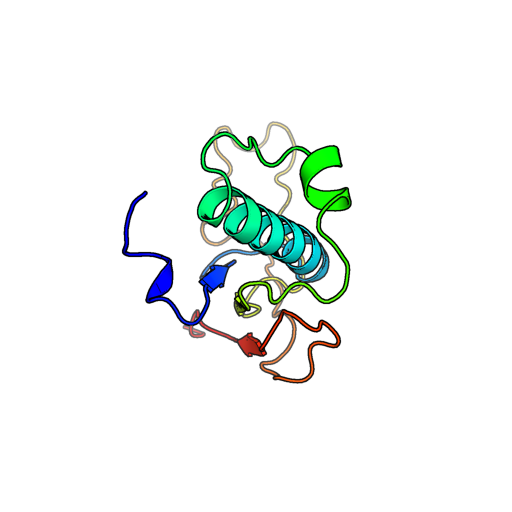3 1.00 96.88 108 LEU A N 1
ATOM 834 C CA . LEU A 1 108 ? -2.410 -5.782 8.597 1.00 96.88 108 LEU A CA 1
ATOM 835 C C . LEU A 1 108 ? -2.609 -6.202 7.135 1.00 96.88 108 LEU A C 1
ATOM 837 O O . LEU A 1 108 ? -3.659 -5.918 6.555 1.00 96.88 108 LEU A O 1
ATOM 841 N N . ALA A 1 109 ? -1.606 -6.835 6.522 1.00 97.75 109 ALA A N 1
ATOM 842 C CA . ALA A 1 109 ? -1.686 -7.285 5.139 1.00 97.75 109 ALA A CA 1
ATOM 843 C C . ALA A 1 109 ? -2.306 -8.686 5.081 1.00 97.75 109 ALA A C 1
ATOM 845 O O . ALA A 1 109 ? -1.617 -9.684 5.301 1.00 97.75 109 ALA A O 1
ATOM 846 N N . ASP A 1 110 ? -3.584 -8.771 4.720 1.00 98.12 110 ASP A N 1
ATOM 847 C CA . ASP A 1 110 ? -4.326 -10.038 4.681 1.00 98.12 110 ASP A CA 1
ATOM 848 C C . ASP A 1 110 ? -3.827 -10.975 3.574 1.00 98.12 110 ASP A C 1
ATOM 850 O O . ASP A 1 110 ? -3.823 -12.199 3.722 1.00 98.12 110 ASP A O 1
ATOM 854 N N . ALA A 1 111 ? -3.436 -10.408 2.430 1.00 98.06 111 ALA A N 1
ATOM 855 C CA . ALA A 1 111 ? -2.946 -11.181 1.300 1.00 98.06 111 ALA A CA 1
ATOM 856 C C . ALA A 1 111 ? -2.145 -10.347 0.299 1.00 98.06 111 ALA A C 1
ATOM 858 O O . ALA A 1 111 ? -2.431 -9.178 0.024 1.00 98.06 111 ALA A O 1
ATOM 859 N N . PHE A 1 112 ? -1.211 -11.024 -0.360 1.00 97.94 112 PHE A N 1
ATOM 860 C CA . PHE A 1 112 ? -0.734 -10.631 -1.678 1.00 97.94 112 PHE A CA 1
ATOM 861 C C . PHE A 1 112 ? -1.584 -11.345 -2.720 1.00 97.94 112 PHE A C 1
ATOM 863 O O . PHE A 1 112 ? -1.784 -12.556 -2.639 1.00 97.94 112 PHE A O 1
ATOM 870 N N . LEU A 1 113 ? -2.095 -10.606 -3.701 1.00 96.88 113 LEU A N 1
ATOM 871 C CA . LEU A 1 113 ? -2.971 -11.125 -4.748 1.00 96.88 113 LEU A CA 1
ATOM 872 C C . LEU A 1 113 ? -2.459 -10.703 -6.123 1.00 96.88 113 LEU A C 1
ATOM 874 O O . LEU A 1 113 ? -1.720 -9.734 -6.258 1.00 96.88 113 LEU A O 1
ATOM 878 N N . TRP A 1 114 ? -2.867 -11.422 -7.165 1.00 95.25 114 TRP A N 1
ATOM 879 C CA . TRP A 1 114 ? -2.682 -10.993 -8.551 1.00 95.25 114 TRP A CA 1
ATOM 880 C C . TRP A 1 114 ? -4.028 -10.534 -9.091 1.00 95.25 114 TRP A C 1
ATOM 882 O O . TRP A 1 114 ? -4.785 -11.327 -9.648 1.00 95.25 114 TRP A O 1
ATOM 892 N N . LEU A 1 115 ? -4.343 -9.257 -8.871 1.00 92.94 115 LEU A N 1
ATOM 893 C CA . LEU A 1 115 ? -5.649 -8.697 -9.226 1.00 92.94 115 LEU A CA 1
ATOM 894 C C . LEU A 1 115 ? -5.717 -8.329 -10.707 1.00 92.94 115 LEU A C 1
ATOM 896 O O . LEU A 1 115 ? -6.766 -8.471 -11.335 1.00 92.94 115 LEU A O 1
ATOM 900 N N . ARG A 1 116 ? -4.591 -7.909 -11.296 1.00 84.75 116 ARG A N 1
ATOM 901 C CA . ARG A 1 116 ? -4.472 -7.764 -12.747 1.00 84.75 116 ARG A CA 1
ATOM 902 C C . ARG A 1 116 ? -4.197 -9.133 -13.394 1.00 84.75 116 ARG A C 1
ATOM 904 O O . ARG A 1 116 ? -3.120 -9.691 -13.171 1.00 84.75 116 ARG A O 1
ATOM 911 N N . PRO A 1 117 ? -5.101 -9.658 -14.248 1.00 74.06 117 PRO A N 1
ATOM 912 C CA . PRO A 1 117 ? -4.853 -10.906 -14.959 1.00 74.06 117 PRO A CA 1
ATOM 913 C C . PRO A 1 117 ? -3.659 -10.775 -15.903 1.00 74.06 117 PRO A C 1
ATOM 915 O O . PRO A 1 117 ? -3.399 -9.702 -16.460 1.00 74.06 117 PRO A O 1
ATOM 918 N N . ARG A 1 118 ? -2.972 -11.896 -16.134 1.00 62.78 118 ARG A N 1
ATOM 919 C CA . ARG A 1 118 ? -2.059 -12.016 -17.272 1.00 62.78 118 ARG A CA 1
ATOM 920 C C . ARG A 1 118 ? -2.914 -12.095 -18.538 1.00 62.78 118 ARG A C 1
ATOM 922 O O . ARG A 1 118 ? -3.744 -12.993 -18.641 1.00 62.78 118 ARG A O 1
ATOM 929 N N . ALA A 1 119 ? -2.739 -11.130 -19.434 1.00 56.59 119 ALA A N 1
ATOM 930 C CA . ALA A 1 119 ? -3.143 -11.246 -20.831 1.00 56.59 119 ALA A CA 1
ATOM 931 C C . ALA A 1 119 ? -1.919 -11.669 -21.643 1.00 56.59 119 ALA A C 1
ATOM 933 O O . ALA A 1 119 ? -0.815 -11.190 -21.286 1.00 56.59 119 ALA A O 1
#

Organism: NCBI:txid58117

pLDDT: mean 91.34, std 9.52, range [46.0, 98.12]